Protein AF-A0A2W6A0X2-F1 (afdb_monomer_lite)

Sequence (98 aa):
MRERLSHAGDRVAALKADLKITEAQMPAWNKFADALLAAAKSMEESMEGMHKQMMQSGAAASLPEKLEHHAKMAAGHLASLQAIKAALAPLYASFSPG

pLDDT: mean 89.28, std 10.14, range [56.41, 98.19]

Radius of gyration: 17.43 Å; chains: 1; bounding box: 34×17×59 Å

Structure (mmCIF, N/CA/C/O backbone):
data_AF-A0A2W6A0X2-F1
#
_entry.id   AF-A0A2W6A0X2-F1
#
loop_
_atom_site.group_PDB
_atom_site.id
_atom_site.type_symbol
_atom_site.label_atom_id
_atom_site.label_alt_id
_atom_site.label_comp_id
_atom_site.label_asym_id
_atom_site.label_entity_id
_atom_site.label_seq_id
_atom_site.pdbx_PDB_ins_code
_atom_site.Cartn_x
_atom_site.Cartn_y
_atom_site.Cartn_z
_atom_site.occupancy
_atom_site.B_iso_or_equiv
_atom_site.auth_seq_id
_atom_site.auth_comp_id
_atom_site.auth_asym_id
_atom_site.auth_atom_id
_atom_site.pdbx_PDB_model_num
ATOM 1 N N . MET A 1 1 ? -8.645 -0.857 -16.519 1.00 56.47 1 MET A N 1
ATOM 2 C CA . MET A 1 1 ? -8.642 0.452 -15.839 1.00 56.47 1 MET A CA 1
ATOM 3 C C . MET A 1 1 ? -9.349 0.281 -14.494 1.00 56.47 1 MET A C 1
ATOM 5 O O . MET A 1 1 ? -8.776 -0.368 -13.639 1.00 56.47 1 MET A O 1
ATOM 9 N N . ARG A 1 2 ? -10.649 0.584 -14.357 1.00 62.25 2 ARG A N 1
ATOM 10 C CA . ARG A 1 2 ? -11.422 0.467 -13.096 1.00 62.25 2 ARG A CA 1
ATOM 11 C C . ARG A 1 2 ? -11.396 -0.896 -12.396 1.00 62.25 2 ARG A C 1
ATOM 13 O O . ARG A 1 2 ? -11.609 -0.954 -11.195 1.00 62.25 2 ARG A O 1
ATOM 20 N N . GLU A 1 3 ? -11.137 -1.971 -13.130 1.00 68.25 3 GLU A N 1
ATOM 21 C CA . GLU A 1 3 ? -11.186 -3.331 -12.601 1.00 68.25 3 GLU A CA 1
ATOM 22 C C . GLU A 1 3 ? -10.164 -3.587 -11.484 1.00 68.25 3 GLU A C 1
ATOM 24 O O . GLU A 1 3 ? -10.516 -4.183 -10.480 1.00 68.25 3 GLU A O 1
ATOM 29 N N . ARG A 1 4 ? -8.918 -3.098 -11.585 1.00 71.00 4 ARG A N 1
ATOM 30 C CA . ARG A 1 4 ? -7.893 -3.375 -10.556 1.00 71.00 4 ARG A CA 1
ATOM 31 C C . ARG A 1 4 ? -8.094 -2.569 -9.283 1.00 71.00 4 ARG A C 1
ATOM 33 O O . ARG A 1 4 ? -7.912 -3.110 -8.198 1.00 71.00 4 ARG A O 1
ATOM 40 N N . LEU A 1 5 ? -8.492 -1.305 -9.412 1.00 76.44 5 LEU A N 1
ATOM 41 C CA . LEU A 1 5 ? -8.924 -0.496 -8.274 1.00 76.44 5 LEU A CA 1
ATOM 42 C C . LEU A 1 5 ? -10.200 -1.052 -7.634 1.00 76.44 5 LEU A C 1
ATOM 44 O O . LEU A 1 5 ? -10.295 -1.052 -6.411 1.00 76.44 5 LEU A O 1
ATOM 48 N N . SER A 1 6 ? -11.135 -1.580 -8.434 1.00 79.19 6 SER A N 1
ATOM 49 C CA . SER A 1 6 ? -12.308 -2.307 -7.931 1.00 79.19 6 SER A CA 1
ATOM 50 C C . SER A 1 6 ? -11.878 -3.540 -7.141 1.00 79.19 6 SER A C 1
ATOM 52 O O . SER A 1 6 ? -12.210 -3.641 -5.968 1.00 79.19 6 SER A O 1
ATOM 54 N N . HIS A 1 7 ? -11.034 -4.401 -7.720 1.00 86.69 7 HIS A N 1
ATOM 55 C CA . HIS A 1 7 ? -10.492 -5.587 -7.046 1.00 86.69 7 HIS A CA 1
ATOM 56 C C . HIS A 1 7 ? -9.731 -5.229 -5.762 1.00 86.69 7 HIS A C 1
ATOM 58 O O . HIS A 1 7 ? -9.815 -5.949 -4.769 1.00 86.69 7 HIS A O 1
ATOM 64 N N . ALA A 1 8 ? -8.997 -4.110 -5.746 1.00 89.88 8 ALA A N 1
ATOM 65 C CA . ALA A 1 8 ? -8.325 -3.617 -4.546 1.00 89.88 8 ALA A CA 1
ATOM 66 C C . ALA A 1 8 ? -9.329 -3.154 -3.477 1.00 89.88 8 ALA A C 1
ATOM 68 O O . ALA A 1 8 ? -9.159 -3.489 -2.307 1.00 89.88 8 ALA A O 1
ATOM 69 N N . GLY A 1 9 ? -10.388 -2.441 -3.869 1.00 92.44 9 GLY A N 1
ATOM 70 C CA . GLY A 1 9 ? -11.493 -2.062 -2.986 1.00 92.44 9 GLY A CA 1
ATOM 71 C C . GLY A 1 9 ? -12.207 -3.274 -2.389 1.00 92.44 9 GLY A C 1
ATOM 72 O O . GLY A 1 9 ? -12.371 -3.348 -1.172 1.00 92.44 9 GLY A O 1
ATOM 73 N N . ASP A 1 10 ? -12.535 -4.263 -3.220 1.00 94.56 10 ASP A N 1
ATOM 74 C CA . ASP A 1 10 ? -13.165 -5.518 -2.801 1.00 94.56 10 ASP A CA 1
ATOM 75 C C . ASP A 1 10 ? -12.264 -6.288 -1.830 1.00 94.56 10 ASP A C 1
ATOM 77 O O . ASP A 1 10 ? -12.713 -6.777 -0.792 1.00 94.56 10 ASP A O 1
ATOM 81 N N . ARG A 1 11 ? -10.954 -6.331 -2.107 1.00 94.62 11 ARG A N 1
ATOM 82 C CA . ARG A 1 11 ? -9.974 -6.963 -1.218 1.00 94.62 11 ARG A CA 1
ATOM 83 C C . ARG A 1 11 ? -9.855 -6.239 0.120 1.00 94.62 11 ARG A C 1
ATOM 85 O O . ARG A 1 11 ? -9.757 -6.903 1.149 1.00 94.62 11 ARG A O 1
ATOM 92 N N . VAL A 1 12 ? -9.856 -4.907 0.121 1.00 96.50 12 VAL A N 1
ATOM 93 C CA . VAL A 1 12 ? -9.841 -4.095 1.346 1.00 96.50 12 VAL A CA 1
ATOM 94 C C . VAL A 1 12 ? -11.114 -4.343 2.160 1.00 96.50 12 VAL A C 1
ATOM 96 O O . VAL A 1 12 ? -11.026 -4.567 3.365 1.00 96.50 12 VAL A O 1
ATOM 99 N N . ALA A 1 13 ? -12.286 -4.379 1.522 1.00 96.31 13 ALA A N 1
ATOM 100 C CA . ALA A 1 13 ? -13.551 -4.673 2.192 1.00 96.31 13 ALA A CA 1
ATOM 101 C C . ALA A 1 13 ? -13.575 -6.086 2.803 1.00 96.31 13 ALA A C 1
ATOM 103 O O . ALA A 1 13 ? -13.956 -6.239 3.964 1.00 96.31 13 ALA A O 1
ATOM 104 N N . ALA A 1 14 ? -13.105 -7.095 2.063 1.00 96.31 14 ALA A N 1
ATOM 105 C CA . ALA A 1 14 ? -12.977 -8.464 2.559 1.00 96.31 14 ALA A CA 1
ATOM 106 C C . ALA A 1 14 ? -12.026 -8.545 3.765 1.00 96.31 14 ALA A C 1
ATOM 108 O O . ALA A 1 14 ? -12.402 -9.064 4.811 1.00 96.31 14 ALA A O 1
ATOM 109 N N . LEU A 1 15 ? -10.839 -7.931 3.673 1.00 96.69 15 LEU A N 1
ATOM 110 C CA . LEU A 1 15 ? -9.876 -7.885 4.779 1.00 96.69 15 LEU A CA 1
ATOM 111 C C . LEU A 1 15 ?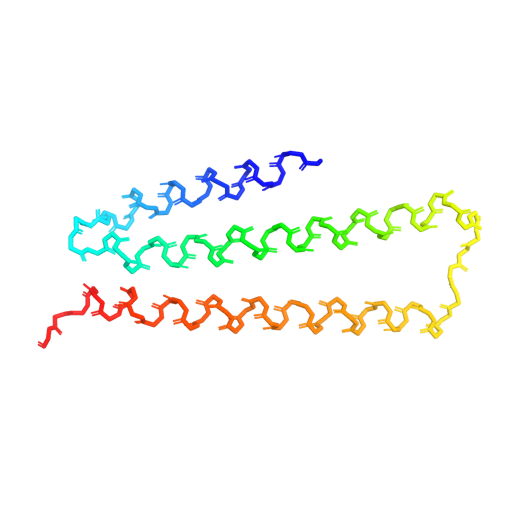 -10.455 -7.217 6.032 1.00 96.69 15 LEU A C 1
ATOM 113 O O . LEU A 1 15 ? -10.196 -7.678 7.141 1.00 96.69 15 LEU A O 1
ATOM 117 N N . LYS A 1 16 ? 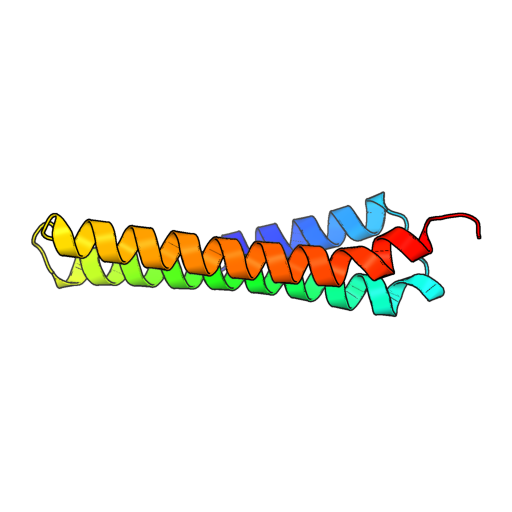-11.258 -6.157 5.874 1.00 97.31 16 LYS A N 1
ATOM 118 C CA . LYS A 1 16 ? -11.940 -5.508 7.003 1.00 97.31 16 LYS A CA 1
ATOM 119 C C . LYS A 1 16 ? -12.845 -6.487 7.750 1.00 97.31 16 LYS A C 1
ATOM 1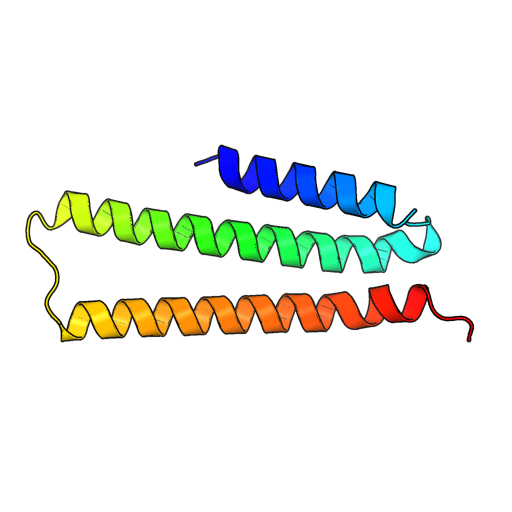21 O O . LYS A 1 16 ? -12.859 -6.496 8.981 1.00 97.31 16 LYS A O 1
ATOM 126 N N . ALA A 1 17 ? -13.618 -7.268 6.994 1.00 97.31 17 ALA A N 1
ATOM 127 C CA . ALA A 1 17 ? -14.551 -8.247 7.532 1.00 97.31 17 ALA A CA 1
ATOM 128 C C . ALA A 1 17 ? -13.807 -9.410 8.204 1.00 97.31 17 ALA A C 1
ATOM 130 O O . ALA A 1 17 ? -14.122 -9.751 9.345 1.00 97.31 17 ALA A O 1
ATOM 131 N N . ASP A 1 18 ? -12.775 -9.947 7.548 1.00 96.75 18 ASP A N 1
ATOM 132 C CA . ASP A 1 18 ? -11.963 -11.057 8.057 1.00 96.75 18 ASP A CA 1
ATOM 133 C C . ASP A 1 18 ? -11.255 -10.697 9.372 1.00 96.75 18 ASP A C 1
ATOM 135 O O . ASP A 1 18 ? -11.239 -11.488 10.317 1.00 96.75 18 ASP A O 1
ATOM 139 N N . LEU A 1 19 ? -10.716 -9.476 9.464 1.00 96.06 19 LEU A N 1
ATOM 140 C CA . LEU A 1 19 ? -10.041 -8.967 10.662 1.00 96.06 19 LEU A CA 1
ATOM 141 C C . LEU A 1 19 ? -11.004 -8.520 11.770 1.00 96.06 19 LEU A C 1
ATOM 143 O O . LEU A 1 19 ? -10.546 -8.189 12.862 1.00 96.06 19 LEU A O 1
ATOM 147 N N . LYS A 1 20 ? -12.318 -8.496 11.505 1.00 96.88 20 LYS A N 1
ATOM 148 C CA . LYS A 1 20 ? -13.359 -8.046 12.446 1.00 96.88 20 LYS A CA 1
ATOM 149 C C . LYS A 1 20 ? -13.041 -6.679 13.063 1.00 96.88 20 LYS A C 1
ATOM 151 O O . LYS A 1 20 ? -13.127 -6.500 14.277 1.00 96.88 20 LYS A O 1
ATOM 156 N N . ILE A 1 21 ? -12.664 -5.723 12.211 1.00 97.69 21 ILE A N 1
ATOM 157 C CA . ILE A 1 21 ? -12.290 -4.366 12.630 1.00 97.69 21 ILE A CA 1
ATOM 158 C C . ILE A 1 21 ? -13.395 -3.741 13.487 1.00 97.69 21 ILE A C 1
ATOM 160 O O . ILE A 1 21 ? -14.536 -3.601 13.044 1.00 97.69 21 ILE A O 1
ATOM 164 N N . THR A 1 22 ? -13.035 -3.335 14.703 1.00 97.00 22 THR A N 1
ATOM 165 C CA . THR A 1 22 ? -13.940 -2.672 15.654 1.00 97.00 22 THR A CA 1
ATOM 166 C C . THR A 1 22 ? -14.018 -1.162 15.418 1.00 97.00 22 THR A C 1
ATOM 168 O O . THR A 1 22 ? -13.158 -0.578 14.755 1.00 97.00 22 THR A O 1
ATOM 171 N N . GLU A 1 23 ? -15.006 -0.490 16.018 1.00 96.25 23 GLU A N 1
ATOM 172 C CA . GLU A 1 23 ? -15.115 0.978 15.968 1.00 96.25 23 GLU A CA 1
ATOM 173 C C . GLU A 1 23 ? -13.866 1.681 16.522 1.00 96.25 23 GLU A C 1
ATOM 175 O O . GLU A 1 23 ? -13.406 2.664 15.946 1.00 96.25 23 GLU A O 1
ATOM 180 N N . ALA A 1 24 ? -13.254 1.134 17.578 1.00 94.94 24 ALA A N 1
ATOM 181 C CA . ALA A 1 24 ? -12.015 1.664 18.146 1.00 94.94 24 ALA A CA 1
ATOM 182 C C . ALA A 1 24 ? -10.817 1.542 17.182 1.00 94.94 24 ALA A C 1
ATOM 184 O O . ALA A 1 24 ? -9.909 2.371 17.203 1.00 94.94 24 ALA A O 1
ATOM 185 N N . GLN A 1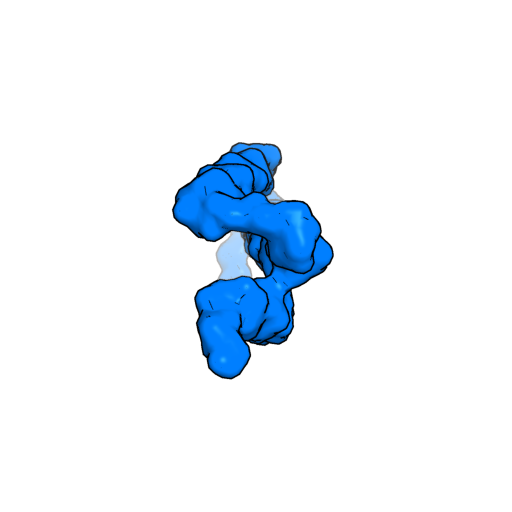 25 ? -10.821 0.530 16.311 1.00 97.31 25 GLN A N 1
ATOM 186 C CA . GLN A 1 25 ? -9.758 0.273 15.335 1.00 97.31 25 GLN A CA 1
ATOM 187 C C . GLN A 1 25 ? -9.980 1.003 14.002 1.00 97.31 25 GLN A C 1
ATOM 189 O O . GLN A 1 25 ? -9.036 1.144 13.222 1.00 97.31 25 GLN A O 1
ATOM 194 N N . MET A 1 26 ? -11.191 1.511 13.737 1.00 97.44 26 MET A N 1
ATOM 195 C CA . MET A 1 26 ? -11.557 2.182 12.481 1.00 97.44 26 MET A CA 1
ATOM 196 C C . MET A 1 26 ? -10.580 3.285 12.038 1.00 97.44 26 MET A C 1
ATOM 198 O O . MET A 1 26 ? -10.230 3.306 10.856 1.00 97.44 26 MET A O 1
ATOM 202 N N . PRO A 1 27 ? -10.079 4.176 12.919 1.00 97.31 27 PRO A N 1
ATOM 203 C CA . PRO A 1 27 ? -9.122 5.200 12.502 1.00 97.31 27 PRO A CA 1
ATOM 204 C C . PRO A 1 27 ? -7.795 4.620 11.992 1.00 97.31 27 PRO A C 1
ATOM 206 O O . PRO A 1 27 ? -7.223 5.138 11.033 1.00 97.31 27 PRO A O 1
ATOM 209 N N . ALA A 1 28 ? -7.298 3.547 12.618 1.00 96.81 28 ALA A N 1
ATOM 210 C CA . ALA A 1 28 ? -6.075 2.867 12.190 1.00 96.81 28 ALA A CA 1
ATOM 211 C C . ALA A 1 28 ? -6.312 2.044 10.915 1.00 96.81 28 ALA A C 1
ATOM 213 O O . ALA A 1 28 ? -5.490 2.067 10.000 1.00 96.81 28 ALA A O 1
ATOM 214 N N . TRP A 1 29 ? -7.472 1.389 10.825 1.00 98.19 29 TRP A N 1
ATOM 215 C CA . TRP A 1 29 ? -7.907 0.664 9.638 1.00 98.19 29 TRP A CA 1
ATOM 216 C C . TRP A 1 29 ? -7.993 1.566 8.405 1.00 98.19 29 TRP A C 1
ATOM 218 O O . TRP A 1 29 ? -7.437 1.218 7.369 1.00 98.19 29 TRP A O 1
ATOM 228 N N . ASN A 1 30 ? -8.637 2.733 8.510 1.00 97.88 30 ASN A N 1
ATOM 229 C CA . ASN A 1 30 ? -8.806 3.642 7.374 1.00 97.88 30 ASN A CA 1
ATOM 230 C C . ASN A 1 30 ? -7.451 4.079 6.802 1.00 97.88 30 ASN A C 1
ATOM 232 O O . ASN A 1 30 ? -7.246 3.993 5.598 1.00 97.88 30 ASN A O 1
ATOM 236 N N . LYS A 1 31 ? -6.481 4.429 7.659 1.00 97.69 31 LYS A N 1
ATOM 237 C CA . LYS A 1 31 ? -5.118 4.778 7.214 1.00 97.69 31 LYS A CA 1
ATOM 238 C C . LYS A 1 31 ? -4.438 3.634 6.459 1.00 97.69 31 LYS A C 1
ATOM 240 O O . LYS A 1 31 ? -3.753 3.868 5.467 1.00 97.69 31 LYS A O 1
ATOM 245 N N . PHE A 1 32 ? -4.608 2.403 6.934 1.00 97.94 32 PHE A N 1
ATOM 246 C CA . PHE A 1 32 ? -4.065 1.218 6.274 1.00 97.94 32 PHE A CA 1
ATOM 247 C C . PHE A 1 32 ? -4.761 0.930 4.934 1.00 97.94 32 PHE A C 1
ATOM 249 O O . PHE A 1 32 ? -4.089 0.686 3.932 1.00 97.94 32 PHE A O 1
ATOM 256 N N . ALA A 1 33 ? -6.092 1.015 4.897 1.00 97.69 33 ALA A N 1
ATOM 257 C CA . ALA A 1 33 ? -6.896 0.855 3.691 1.00 97.69 33 ALA A CA 1
ATOM 258 C C . ALA A 1 33 ? -6.531 1.894 2.619 1.00 97.69 33 ALA A C 1
ATOM 260 O O . ALA A 1 33 ? -6.307 1.532 1.463 1.00 97.69 33 ALA A O 1
ATOM 261 N N . ASP A 1 34 ? -6.386 3.160 3.010 1.00 97.44 34 ASP A N 1
ATOM 262 C CA . ASP A 1 34 ? -5.985 4.246 2.116 1.00 97.44 34 ASP A CA 1
ATOM 263 C C . ASP A 1 34 ? -4.600 3.987 1.508 1.00 97.44 34 ASP A C 1
ATOM 265 O O . ASP A 1 34 ? -4.406 4.176 0.307 1.00 97.44 34 ASP A O 1
ATOM 269 N N . ALA A 1 35 ? -3.645 3.485 2.302 1.00 97.06 35 ALA A N 1
ATOM 270 C CA . ALA A 1 35 ? -2.313 3.131 1.810 1.00 97.06 35 ALA A CA 1
ATOM 271 C C . ALA A 1 35 ? -2.350 1.989 0.775 1.00 97.06 35 ALA A C 1
ATOM 273 O O . ALA A 1 35 ? -1.644 2.054 -0.234 1.00 97.06 35 ALA A O 1
ATOM 274 N N . LEU A 1 36 ? -3.192 0.967 0.980 1.00 95.69 36 LEU A N 1
ATOM 275 C CA . LEU A 1 36 ? -3.381 -0.123 0.014 1.00 95.69 36 LEU A CA 1
ATOM 276 C C . LEU A 1 36 ? -4.011 0.369 -1.295 1.00 95.69 36 LEU A C 1
ATOM 278 O O . LEU A 1 36 ? -3.544 0.015 -2.380 1.00 95.69 36 LEU A O 1
ATOM 282 N N . LEU A 1 37 ? -5.047 1.206 -1.205 1.00 95.62 37 LEU A N 1
ATOM 283 C CA . LEU A 1 37 ? -5.723 1.766 -2.377 1.00 95.62 37 LEU A CA 1
ATOM 284 C C . LEU A 1 37 ? -4.808 2.718 -3.158 1.00 95.62 37 LEU A C 1
ATOM 286 O O . LEU A 1 37 ? -4.770 2.662 -4.388 1.00 95.62 37 LEU A O 1
ATOM 290 N N . ALA A 1 38 ? -4.025 3.547 -2.465 1.00 95.12 38 ALA A N 1
ATOM 291 C CA . ALA A 1 38 ? -3.041 4.428 -3.088 1.00 95.12 38 ALA A CA 1
ATOM 292 C C . ALA A 1 38 ? -1.947 3.637 -3.823 1.00 95.12 38 ALA A C 1
ATOM 294 O O . ALA A 1 38 ? -1.593 3.982 -4.953 1.00 95.12 38 ALA A O 1
ATOM 295 N N . ALA A 1 39 ? -1.456 2.544 -3.230 1.00 93.25 39 ALA A N 1
ATOM 296 C CA . ALA A 1 39 ? -0.492 1.657 -3.878 1.00 93.25 39 ALA A CA 1
ATOM 297 C C . ALA A 1 39 ? -1.074 0.999 -5.144 1.00 93.25 39 ALA A C 1
ATOM 299 O O . ALA A 1 39 ? -0.419 0.980 -6.189 1.00 93.25 39 ALA A O 1
ATOM 300 N N . ALA A 1 40 ? -2.321 0.516 -5.084 1.00 92.44 40 ALA A N 1
ATOM 301 C CA . ALA A 1 40 ? -3.012 -0.049 -6.245 1.00 92.44 40 ALA A CA 1
ATOM 302 C C . ALA A 1 40 ? -3.180 0.985 -7.371 1.00 92.44 40 ALA A C 1
ATOM 304 O O . ALA A 1 40 ? -2.907 0.683 -8.535 1.00 92.44 40 ALA A O 1
ATOM 305 N N . LYS A 1 41 ? -3.551 2.223 -7.019 1.00 92.00 41 LYS A N 1
ATOM 306 C CA . LYS A 1 41 ? -3.668 3.341 -7.963 1.00 92.00 41 LYS A CA 1
ATOM 307 C C . LYS A 1 41 ? -2.337 3.669 -8.635 1.00 92.00 41 LYS A C 1
ATOM 309 O O . LYS A 1 41 ? -2.283 3.770 -9.856 1.00 92.00 41 LYS A O 1
ATOM 314 N N . SER A 1 42 ? -1.259 3.776 -7.859 1.00 90.44 42 SER A N 1
ATOM 315 C CA . SER A 1 42 ? 0.074 4.086 -8.388 1.00 90.44 42 SER A CA 1
ATOM 316 C C . SER A 1 42 ? 0.569 3.020 -9.372 1.00 90.44 42 SER A C 1
ATOM 318 O O . SER A 1 42 ? 1.146 3.345 -10.415 1.00 90.44 42 SER A O 1
ATOM 320 N N . MET A 1 43 ? 0.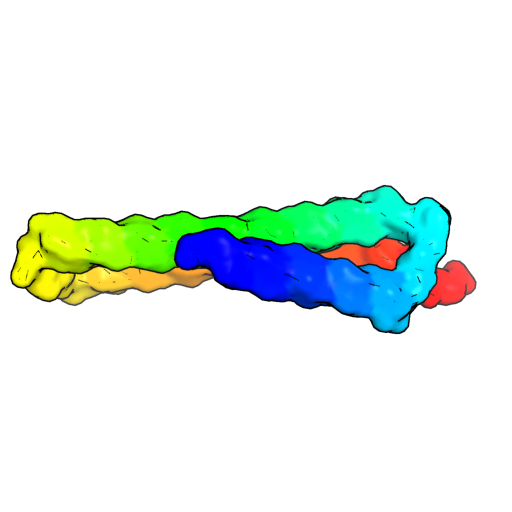296 1.742 -9.086 1.00 87.50 43 MET A N 1
ATOM 321 C CA . MET A 1 43 ? 0.628 0.642 -9.992 1.00 87.50 43 MET A CA 1
ATOM 322 C C . MET A 1 43 ? -0.187 0.705 -11.292 1.00 87.50 43 MET A C 1
ATOM 324 O O . MET A 1 43 ? 0.355 0.444 -12.367 1.00 87.50 43 MET A O 1
ATOM 328 N N . GLU A 1 44 ? -1.470 1.063 -11.215 1.00 89.06 44 GLU A N 1
ATOM 329 C CA . GLU A 1 44 ? -2.320 1.243 -12.395 1.00 89.06 44 GLU A CA 1
ATOM 330 C C . GLU A 1 44 ? -1.835 2.394 -13.283 1.00 89.06 44 GLU A C 1
ATOM 332 O O . GLU A 1 44 ? -1.608 2.175 -14.473 1.00 89.06 44 GLU A O 1
ATOM 337 N N . GLU A 1 45 ? -1.604 3.578 -12.710 1.00 88.44 45 GLU A N 1
ATOM 338 C CA . GLU A 1 45 ? -1.113 4.762 -13.434 1.00 88.44 45 GLU A CA 1
ATOM 339 C C . GLU A 1 45 ? 0.229 4.484 -14.121 1.00 88.44 45 GLU A C 1
ATOM 341 O O . GLU A 1 45 ? 0.455 4.858 -15.273 1.00 88.44 45 GLU A O 1
ATOM 346 N N . SER A 1 46 ? 1.109 3.759 -13.432 1.00 86.12 46 SER A N 1
ATOM 347 C CA . SER A 1 46 ? 2.398 3.343 -13.972 1.00 86.12 46 SER A CA 1
ATOM 348 C C . SER A 1 46 ? 2.266 2.413 -15.183 1.00 86.12 46 SER A C 1
ATOM 350 O O . SER A 1 46 ? 2.938 2.607 -16.201 1.00 86.12 46 SER A O 1
ATOM 352 N N . MET A 1 47 ? 1.381 1.415 -15.105 1.00 84.56 47 MET A N 1
ATOM 353 C CA . MET A 1 47 ? 1.127 0.506 -16.226 1.00 84.56 47 MET A CA 1
ATOM 354 C C . MET A 1 47 ? 0.423 1.201 -17.391 1.00 84.56 47 MET A C 1
ATOM 356 O O . MET A 1 47 ? 0.718 0.901 -18.547 1.00 84.56 47 MET A O 1
ATOM 360 N N . GLU A 1 48 ? -0.470 2.148 -17.109 1.00 86.12 48 GLU A N 1
ATOM 361 C CA . GLU A 1 48 ? -1.108 2.967 -18.136 1.00 86.12 48 GLU A CA 1
ATOM 362 C C . GLU A 1 48 ? -0.088 3.826 -18.881 1.00 86.12 48 GLU A C 1
ATOM 364 O O . GLU A 1 48 ? -0.096 3.863 -20.112 1.00 86.12 48 GLU A O 1
ATOM 369 N N . GLY A 1 49 ? 0.818 4.479 -18.147 1.00 83.00 49 GLY A N 1
ATOM 370 C CA . GLY A 1 49 ? 1.898 5.272 -18.728 1.00 83.00 49 GLY A CA 1
ATOM 371 C C . GLY A 1 49 ? 2.777 4.436 -19.657 1.00 83.00 49 GLY A C 1
ATOM 372 O O . GLY A 1 49 ? 3.048 4.847 -20.784 1.00 83.00 49 GLY A O 1
ATOM 373 N N . MET A 1 50 ? 3.143 3.222 -19.231 1.00 80.69 50 MET A N 1
ATOM 374 C CA . MET A 1 50 ? 3.901 2.287 -20.066 1.00 80.69 50 MET A CA 1
ATOM 375 C C . MET A 1 50 ? 3.119 1.875 -21.323 1.00 80.69 50 MET A C 1
ATOM 377 O O . MET A 1 50 ? 3.675 1.871 -22.422 1.00 80.69 50 MET A O 1
ATOM 381 N N . HIS A 1 51 ? 1.828 1.558 -21.187 1.00 83.25 51 HIS A N 1
ATOM 382 C CA . HIS A 1 51 ? 0.988 1.171 -22.320 1.00 83.25 51 HIS A CA 1
ATOM 383 C C . HIS A 1 51 ? 0.829 2.313 -23.336 1.00 83.25 51 HIS A C 1
ATOM 385 O O . HIS A 1 51 ? 0.994 2.096 -24.537 1.00 83.25 51 HIS A O 1
ATOM 391 N N . LYS A 1 52 ? 0.579 3.540 -22.863 1.00 82.94 52 LYS A N 1
ATOM 392 C CA . LYS A 1 52 ? 0.500 4.744 -23.704 1.00 82.94 52 LYS A CA 1
ATOM 393 C C . LYS A 1 52 ? 1.812 5.011 -24.432 1.00 82.94 52 LYS A C 1
ATOM 395 O O . LYS A 1 52 ? 1.783 5.250 -25.636 1.00 82.94 52 LYS A O 1
ATOM 400 N N . GLN A 1 53 ? 2.944 4.907 -23.736 1.00 78.50 53 GLN A N 1
ATOM 401 C CA . GLN A 1 53 ? 4.259 5.080 -24.349 1.00 78.50 53 GLN A CA 1
ATOM 402 C C . GLN A 1 53 ? 4.498 4.042 -25.456 1.00 78.50 53 GLN A C 1
ATOM 404 O O . GLN A 1 53 ? 4.877 4.407 -26.562 1.00 78.50 53 GLN A O 1
ATOM 409 N N . MET A 1 54 ? 4.182 2.765 -25.215 1.00 78.69 54 MET A N 1
ATOM 410 C CA . MET A 1 54 ? 4.302 1.715 -26.238 1.00 78.69 54 MET A CA 1
ATOM 411 C C . MET A 1 54 ? 3.405 1.957 -27.462 1.00 78.69 54 MET A C 1
ATOM 413 O O . MET A 1 54 ? 3.835 1.704 -28.584 1.00 78.69 54 MET A O 1
ATOM 417 N N . MET A 1 55 ? 2.182 2.461 -27.268 1.00 82.38 55 MET A N 1
ATOM 418 C CA . MET A 1 55 ? 1.276 2.801 -28.374 1.00 82.38 55 MET A CA 1
ATOM 419 C C . MET A 1 55 ? 1.745 4.024 -29.178 1.00 82.38 55 MET A C 1
ATOM 421 O O . MET A 1 55 ? 1.544 4.066 -30.387 1.00 82.38 55 MET A O 1
ATOM 425 N N . GLN A 1 56 ? 2.360 5.017 -28.528 1.00 78.81 56 GLN A N 1
ATOM 426 C CA . GLN A 1 56 ? 2.801 6.261 -29.172 1.00 78.81 56 GLN A CA 1
ATOM 427 C C . GLN A 1 56 ? 4.146 6.129 -29.891 1.00 78.81 56 GLN A C 1
ATOM 429 O O . GLN A 1 56 ? 4.334 6.729 -30.946 1.00 78.81 56 GLN A O 1
ATOM 434 N N . SER A 1 57 ? 5.091 5.374 -29.328 1.00 71.06 57 SER A N 1
ATOM 435 C CA . SER A 1 57 ? 6.459 5.325 -29.848 1.00 71.06 57 SER A CA 1
ATOM 436 C C . SER A 1 57 ? 6.608 4.442 -31.087 1.00 71.06 57 SER A C 1
ATOM 438 O O . SER A 1 57 ? 7.544 4.658 -31.850 1.00 71.06 57 SER A O 1
ATOM 440 N N . GLY A 1 58 ? 5.747 3.432 -31.289 1.00 63.66 58 GLY A N 1
ATOM 441 C CA . GLY A 1 58 ? 5.804 2.484 -32.421 1.00 63.66 58 GLY A CA 1
ATOM 442 C C . GLY A 1 58 ? 7.083 1.624 -32.517 1.00 63.66 58 GLY A C 1
ATOM 443 O O . GLY A 1 58 ? 7.100 0.616 -33.218 1.00 63.66 58 GLY A O 1
ATOM 444 N N . ALA A 1 59 ? 8.138 1.992 -31.787 1.00 65.69 59 ALA A N 1
ATOM 445 C CA . ALA A 1 59 ? 9.448 1.370 -31.720 1.00 65.69 59 ALA A CA 1
ATOM 446 C C . ALA A 1 59 ? 9.741 0.890 -30.291 1.00 65.69 59 ALA A C 1
ATOM 448 O O . ALA A 1 59 ? 9.321 1.498 -29.304 1.00 65.69 59 ALA A O 1
ATOM 449 N N . ALA A 1 60 ? 10.487 -0.209 -30.174 1.00 68.88 60 ALA A N 1
ATOM 450 C CA . ALA A 1 60 ? 10.917 -0.722 -28.881 1.00 68.88 60 ALA A CA 1
ATOM 451 C C . ALA A 1 60 ? 11.900 0.257 -28.215 1.00 68.88 60 ALA A C 1
ATOM 453 O O . ALA A 1 60 ? 12.906 0.620 -28.821 1.00 68.88 60 ALA A O 1
ATOM 454 N N . ALA A 1 61 ? 11.640 0.626 -26.956 1.00 78.12 61 ALA A N 1
ATOM 455 C CA . ALA A 1 61 ? 12.536 1.472 -26.165 1.00 78.12 61 ALA A CA 1
ATOM 456 C C . ALA A 1 61 ? 13.972 0.912 -26.122 1.00 78.12 61 ALA A C 1
ATOM 458 O O . ALA A 1 61 ? 14.174 -0.316 -26.093 1.00 78.12 61 ALA A O 1
ATOM 459 N N . SER A 1 62 ? 14.962 1.808 -26.086 1.00 86.50 62 SER A N 1
ATOM 460 C CA . SER A 1 62 ? 16.371 1.432 -25.945 1.00 86.50 62 SER A CA 1
ATOM 461 C C . SER A 1 62 ? 16.636 0.761 -24.589 1.00 86.50 62 SER A C 1
ATOM 463 O O . SER A 1 62 ? 15.832 0.843 -23.657 1.00 86.50 62 SER A O 1
ATOM 465 N N . LEU A 1 63 ? 17.763 0.051 -24.461 1.00 87.75 63 LEU A N 1
ATOM 466 C CA . LEU A 1 63 ? 18.129 -0.603 -23.197 1.00 87.75 63 LEU A CA 1
ATOM 467 C C . LEU A 1 63 ? 18.270 0.384 -22.020 1.00 87.75 63 LEU A C 1
ATOM 469 O O . LEU A 1 63 ? 17.730 0.072 -20.958 1.00 87.75 63 LEU A O 1
ATOM 473 N N . PRO A 1 64 ? 18.912 1.564 -22.170 1.00 90.62 64 PRO A N 1
ATOM 474 C CA . PRO A 1 64 ? 18.974 2.551 -21.091 1.00 90.62 64 PRO A CA 1
ATOM 475 C C . PRO A 1 64 ? 17.593 3.051 -20.650 1.00 90.62 64 PRO A C 1
ATOM 477 O O . PRO A 1 64 ? 17.311 3.089 -19.457 1.00 90.62 64 PRO A O 1
ATOM 480 N N . GLU A 1 65 ? 16.702 3.361 -21.595 1.00 86.81 65 GLU A N 1
ATOM 481 C CA . GLU A 1 65 ? 15.341 3.829 -21.285 1.00 86.81 65 GLU A CA 1
ATOM 482 C C . GLU A 1 65 ? 14.513 2.758 -20.569 1.00 86.81 65 GLU A C 1
ATOM 484 O O . GLU A 1 65 ? 13.769 3.056 -19.633 1.00 86.81 65 GLU A O 1
ATOM 489 N N . LYS A 1 66 ? 14.665 1.492 -20.978 1.00 85.38 66 LYS A N 1
ATOM 490 C CA . LYS A 1 66 ? 14.054 0.357 -20.279 1.00 85.38 66 LYS A CA 1
ATOM 491 C C . LYS A 1 66 ? 14.553 0.281 -18.842 1.00 85.38 66 LYS A C 1
ATOM 493 O O . LYS A 1 66 ? 13.736 0.192 -17.930 1.00 85.38 66 LYS A O 1
ATOM 498 N N . LEU A 1 67 ? 15.868 0.334 -18.630 1.00 91.88 67 LEU A N 1
ATOM 499 C CA . LEU A 1 67 ? 16.443 0.241 -17.290 1.00 91.88 67 LEU A CA 1
ATOM 500 C C . LEU A 1 67 ? 15.959 1.380 -16.384 1.00 91.88 67 LEU A C 1
ATOM 502 O O . LEU A 1 67 ? 15.554 1.113 -15.255 1.00 91.88 67 LEU A O 1
ATOM 506 N N . GLU A 1 68 ? 15.917 2.611 -16.896 1.00 90.38 68 GLU A N 1
ATOM 507 C CA . GLU A 1 68 ? 15.401 3.773 -16.163 1.00 90.38 68 GLU A CA 1
ATOM 508 C C . GLU A 1 68 ? 13.928 3.587 -15.773 1.00 90.38 68 GLU A C 1
ATOM 510 O O . GLU A 1 68 ? 13.530 3.823 -14.630 1.00 90.38 68 GLU A O 1
ATOM 515 N N . HIS A 1 69 ? 13.109 3.075 -16.696 1.00 87.25 69 HIS A N 1
ATOM 516 C CA . HIS A 1 69 ? 11.716 2.767 -16.401 1.00 87.25 69 HIS A CA 1
ATOM 517 C C . HIS A 1 69 ? 11.586 1.709 -15.295 1.00 87.25 69 HIS A C 1
ATOM 519 O O . HIS A 1 69 ? 10.830 1.898 -14.341 1.00 87.25 69 HIS A O 1
ATOM 525 N N . HIS A 1 70 ? 12.350 0.617 -15.377 1.00 89.06 70 HIS A N 1
ATOM 526 C CA . HIS A 1 70 ? 12.369 -0.419 -14.343 1.00 89.06 70 HIS A CA 1
ATOM 527 C C . HIS A 1 70 ? 12.828 0.127 -12.981 1.00 89.06 70 HIS A C 1
ATOM 529 O O . HIS A 1 70 ? 12.219 -0.201 -11.961 1.00 89.06 70 HIS A O 1
ATOM 535 N N . ALA A 1 71 ? 13.849 0.988 -12.953 1.00 93.69 71 ALA A N 1
ATOM 536 C CA . ALA A 1 71 ? 14.326 1.629 -11.731 1.00 93.69 71 ALA A CA 1
ATOM 537 C C . ALA A 1 71 ? 13.242 2.516 -11.097 1.00 93.69 71 ALA A C 1
ATOM 539 O O . ALA A 1 71 ? 12.969 2.401 -9.900 1.00 93.69 71 ALA A O 1
ATOM 540 N N . LYS A 1 72 ? 12.547 3.329 -11.903 1.00 91.06 72 LYS A N 1
ATOM 541 C CA . LYS A 1 72 ? 11.421 4.156 -11.445 1.00 91.06 72 LYS A CA 1
ATOM 542 C C . LYS A 1 72 ? 10.278 3.312 -10.874 1.00 91.06 72 LYS A C 1
ATOM 544 O O . LYS A 1 72 ? 9.735 3.648 -9.822 1.00 91.06 72 LYS A O 1
ATOM 549 N N . MET A 1 73 ? 9.942 2.201 -11.530 1.00 90.62 73 MET A N 1
ATOM 550 C CA . MET A 1 73 ? 8.925 1.259 -11.048 1.00 90.62 73 MET A CA 1
ATOM 551 C C . MET A 1 73 ? 9.314 0.636 -9.705 1.00 90.62 73 MET A C 1
ATOM 553 O O . MET A 1 73 ? 8.493 0.584 -8.789 1.00 90.62 73 MET A O 1
ATOM 557 N N . ALA A 1 74 ? 10.569 0.205 -9.563 1.00 94.00 74 ALA A N 1
ATOM 558 C CA . ALA A 1 74 ? 11.077 -0.355 -8.315 1.00 94.00 74 ALA A CA 1
ATOM 559 C C . ALA A 1 74 ? 11.051 0.676 -7.175 1.00 94.00 74 ALA A C 1
ATOM 561 O O . ALA A 1 74 ? 10.615 0.355 -6.069 1.00 94.00 74 ALA A O 1
ATOM 562 N N . ALA A 1 75 ? 11.444 1.923 -7.451 1.00 94.88 75 ALA A N 1
ATOM 563 C CA . ALA A 1 75 ? 11.389 3.011 -6.478 1.00 94.88 75 ALA A CA 1
ATOM 564 C C . ALA A 1 75 ? 9.947 3.315 -6.030 1.00 94.88 75 ALA A C 1
ATOM 566 O O . ALA A 1 75 ? 9.685 3.422 -4.831 1.00 94.88 75 ALA A O 1
ATOM 567 N N . GLY A 1 76 ? 8.995 3.389 -6.968 1.00 93.69 76 GLY A N 1
ATOM 568 C CA . GLY A 1 76 ? 7.575 3.581 -6.652 1.00 93.69 76 GLY A CA 1
ATOM 569 C C . GLY A 1 76 ? 6.980 2.424 -5.840 1.00 93.69 76 GLY A C 1
ATOM 570 O O . GLY A 1 76 ? 6.233 2.645 -4.881 1.00 93.69 76 GLY A O 1
ATOM 571 N N . HIS A 1 77 ? 7.362 1.185 -6.164 1.00 93.00 77 HIS A N 1
ATOM 572 C CA . HIS A 1 77 ? 6.953 0.009 -5.399 1.00 93.00 77 HIS A CA 1
ATOM 573 C C . HIS A 1 77 ? 7.513 0.033 -3.971 1.00 93.00 77 HIS A C 1
ATOM 575 O O . HIS A 1 77 ? 6.769 -0.189 -3.016 1.00 93.00 77 HIS A O 1
ATOM 581 N N . LEU A 1 78 ? 8.796 0.374 -3.805 1.00 97.19 78 LEU A N 1
ATOM 582 C CA . LEU A 1 78 ? 9.420 0.514 -2.490 1.00 97.19 78 LEU A CA 1
ATOM 583 C C . LEU A 1 78 ? 8.724 1.588 -1.644 1.00 97.19 78 LEU A C 1
ATOM 585 O O . LEU A 1 78 ? 8.405 1.331 -0.483 1.00 97.19 78 LEU A O 1
ATOM 589 N N . ALA A 1 79 ? 8.440 2.757 -2.224 1.00 96.38 79 ALA A N 1
ATOM 590 C CA . ALA A 1 79 ? 7.723 3.829 -1.536 1.00 96.38 79 ALA A CA 1
ATOM 591 C C . ALA A 1 79 ? 6.325 3.376 -1.076 1.00 96.38 79 ALA A C 1
ATOM 593 O O . ALA A 1 79 ? 5.929 3.626 0.064 1.00 96.38 79 ALA A O 1
ATOM 594 N N . SER A 1 80 ? 5.608 2.633 -1.926 1.00 95.88 80 SER A N 1
ATOM 595 C CA . SER A 1 80 ? 4.303 2.057 -1.582 1.00 95.88 80 SER A CA 1
ATOM 596 C C . SER A 1 80 ? 4.402 1.067 -0.415 1.00 95.88 80 SER A C 1
ATOM 598 O O . SER A 1 80 ? 3.624 1.151 0.535 1.00 95.88 80 SER A O 1
ATOM 600 N N . LEU A 1 81 ? 5.391 0.164 -0.430 1.00 96.56 81 LEU A N 1
ATOM 601 C CA . LEU A 1 81 ? 5.619 -0.787 0.665 1.00 96.56 81 LEU A CA 1
ATOM 602 C C . LEU A 1 81 ? 5.966 -0.084 1.982 1.00 96.56 81 LEU A C 1
ATOM 604 O O . LEU A 1 81 ? 5.494 -0.496 3.042 1.00 96.56 81 LEU A O 1
ATOM 608 N N . GLN A 1 82 ? 6.764 0.983 1.931 1.00 97.81 82 GLN A N 1
ATOM 609 C CA . GLN A 1 82 ? 7.089 1.782 3.111 1.00 97.81 82 GLN A CA 1
ATOM 610 C C . GLN A 1 82 ? 5.849 2.472 3.691 1.00 97.81 82 GLN A C 1
ATOM 612 O O . GLN A 1 82 ? 5.651 2.427 4.906 1.00 97.81 82 GLN A O 1
ATOM 617 N N . ALA A 1 83 ? 4.987 3.044 2.844 1.00 96.94 83 ALA A N 1
ATOM 618 C CA . ALA A 1 83 ? 3.732 3.659 3.273 1.00 96.94 83 ALA A CA 1
ATOM 619 C C . ALA A 1 83 ? 2.780 2.634 3.914 1.00 96.94 83 ALA A C 1
ATOM 621 O O . ALA A 1 83 ? 2.262 2.871 5.006 1.00 96.94 83 ALA A O 1
ATOM 622 N N . ILE A 1 84 ? 2.616 1.462 3.288 1.00 96.75 84 ILE A N 1
ATOM 623 C CA . ILE A 1 84 ? 1.807 0.362 3.834 1.00 96.75 84 ILE A CA 1
ATOM 624 C C . ILE A 1 84 ? 2.372 -0.102 5.180 1.00 96.75 84 ILE A C 1
ATOM 626 O O . ILE A 1 84 ? 1.620 -0.234 6.143 1.00 96.75 84 ILE A O 1
ATOM 630 N N . LYS A 1 85 ? 3.692 -0.304 5.287 1.00 96.44 85 LYS A N 1
ATOM 631 C CA . LYS A 1 85 ? 4.354 -0.700 6.541 1.00 96.44 85 LYS A CA 1
ATOM 632 C C . LYS A 1 85 ? 4.107 0.318 7.657 1.00 96.44 85 LYS A C 1
ATOM 634 O O . LYS A 1 85 ? 3.797 -0.074 8.780 1.00 96.44 85 LYS A O 1
ATOM 639 N N . ALA A 1 86 ? 4.241 1.609 7.356 1.00 97.00 86 ALA A N 1
ATOM 640 C CA . ALA A 1 86 ? 4.008 2.675 8.325 1.00 97.00 86 ALA A CA 1
ATOM 641 C C . ALA A 1 86 ? 2.543 2.714 8.794 1.00 97.00 86 ALA A C 1
ATOM 643 O O . ALA A 1 86 ? 2.289 2.859 9.988 1.00 97.00 86 ALA A O 1
ATOM 644 N N . ALA A 1 87 ? 1.586 2.532 7.879 1.00 97.06 87 ALA A N 1
ATOM 645 C CA . ALA A 1 87 ? 0.161 2.495 8.201 1.00 97.06 87 ALA A CA 1
ATOM 646 C C . ALA A 1 87 ? -0.265 1.204 8.928 1.00 97.06 87 ALA A C 1
ATOM 648 O O . ALA A 1 87 ? -1.196 1.230 9.732 1.00 97.06 87 ALA A O 1
ATOM 649 N N . LEU A 1 88 ? 0.434 0.089 8.691 1.00 96.19 88 LEU A N 1
ATOM 650 C CA . LEU A 1 88 ? 0.176 -1.191 9.348 1.00 96.19 88 LEU A CA 1
ATOM 651 C C . LEU A 1 88 ? 0.564 -1.173 10.829 1.00 96.19 88 LEU A C 1
ATOM 653 O O . LEU A 1 88 ? -0.144 -1.765 11.633 1.00 96.19 88 LEU A O 1
ATOM 657 N N . ALA A 1 89 ? 1.658 -0.503 11.205 1.00 94.75 89 ALA A N 1
ATOM 658 C CA . ALA A 1 89 ? 2.159 -0.498 12.582 1.00 94.75 89 ALA A CA 1
ATOM 659 C C . ALA A 1 89 ? 1.093 -0.147 13.653 1.00 94.75 89 ALA A C 1
ATOM 661 O O . ALA A 1 89 ? 0.920 -0.941 14.581 1.00 94.75 89 ALA A O 1
ATOM 662 N N . PRO A 1 90 ? 0.334 0.967 13.549 1.00 94.69 90 PRO A N 1
ATOM 663 C CA . PRO A 1 90 ? -0.708 1.292 14.527 1.00 94.69 90 PRO A CA 1
ATOM 664 C C . PRO A 1 90 ? -1.906 0.336 14.471 1.00 94.69 90 PRO A C 1
ATOM 666 O O . PRO A 1 90 ? -2.487 0.029 15.509 1.00 94.69 90 PRO A O 1
ATOM 669 N N . LEU A 1 91 ? -2.272 -0.155 13.282 1.00 96.44 91 LEU A N 1
ATOM 670 C CA . LEU A 1 91 ? -3.349 -1.135 13.140 1.00 96.44 91 LEU A CA 1
ATOM 671 C C . LEU A 1 91 ? -2.965 -2.458 13.813 1.00 96.44 91 LEU A C 1
ATOM 673 O O . LEU A 1 91 ? -3.748 -3.002 14.582 1.00 96.44 91 LEU A O 1
ATOM 677 N N . TYR A 1 92 ? -1.747 -2.941 13.589 1.00 95.69 92 TYR A N 1
ATOM 678 C CA . TYR A 1 92 ? -1.246 -4.169 14.194 1.00 95.69 92 TYR A CA 1
ATOM 679 C C . TYR A 1 92 ? -1.178 -4.063 15.723 1.00 95.69 92 TYR A C 1
ATOM 681 O O . TYR A 1 92 ? -1.656 -4.953 16.420 1.00 95.69 92 TYR A O 1
ATOM 689 N N . ALA A 1 93 ? -0.672 -2.941 16.249 1.00 95.06 93 ALA A N 1
ATOM 690 C CA . ALA A 1 93 ? -0.626 -2.690 17.690 1.00 95.06 93 ALA A CA 1
ATOM 691 C C . ALA A 1 93 ? -2.020 -2.713 18.347 1.00 95.06 93 ALA A C 1
ATOM 693 O O . ALA A 1 93 ? -2.144 -3.126 19.494 1.00 95.06 93 ALA A O 1
ATOM 694 N N . SER A 1 94 ? -3.073 -2.331 17.615 1.00 95.12 94 SER A N 1
ATOM 695 C CA . SER A 1 94 ? -4.453 -2.342 18.119 1.00 95.12 94 SER A CA 1
ATOM 696 C C . SER A 1 94 ? -5.063 -3.740 18.312 1.00 95.12 94 SE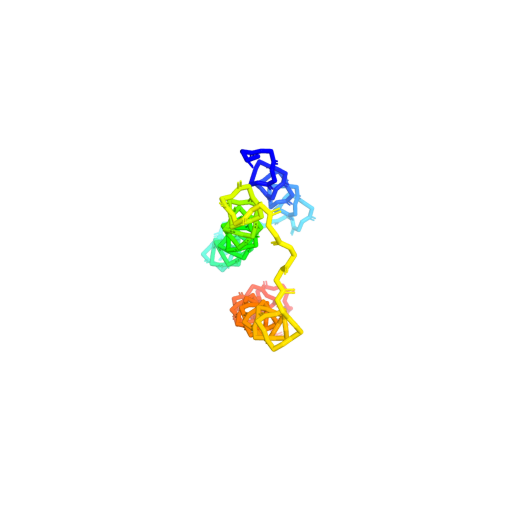R A C 1
ATOM 698 O O . SER A 1 94 ? -6.161 -3.845 18.856 1.00 95.12 94 SER A O 1
ATOM 700 N N . PHE A 1 95 ? -4.393 -4.802 17.849 1.00 92.44 95 PHE A N 1
ATOM 701 C CA . PHE A 1 95 ? -4.804 -6.194 18.070 1.00 92.44 95 PHE A CA 1
ATOM 702 C C . PHE A 1 95 ? -4.059 -6.870 19.225 1.00 92.44 95 PHE A C 1
ATOM 704 O O . PHE A 1 95 ? -4.460 -7.953 19.653 1.00 92.44 95 PHE A O 1
ATOM 711 N N . SER A 1 96 ? -2.979 -6.267 19.721 1.00 83.31 96 SER A N 1
ATOM 712 C CA . SER A 1 96 ? -2.205 -6.832 20.822 1.00 83.31 96 SER A CA 1
ATOM 713 C C . SER A 1 96 ? -2.900 -6.564 22.161 1.00 83.31 96 SER A C 1
ATOM 715 O O . SER A 1 96 ? -3.320 -5.430 22.404 1.00 83.31 96 SER A O 1
ATOM 717 N N . PRO A 1 97 ? -2.992 -7.560 23.062 1.00 62.56 97 PRO A N 1
ATOM 718 C CA . PRO A 1 97 ? -3.217 -7.285 24.475 1.00 62.56 97 PRO A CA 1
ATOM 719 C C . PRO A 1 97 ? -2.063 -6.402 24.965 1.00 62.56 97 PRO A C 1
ATOM 721 O O . PRO A 1 97 ? -0.908 -6.689 24.639 1.00 62.56 97 PRO A O 1
ATOM 724 N N . GLY A 1 98 ? -2.382 -5.309 25.660 1.00 56.41 98 GLY A N 1
ATOM 725 C CA . GLY A 1 98 ? -1.376 -4.441 26.281 1.00 56.41 98 GLY A CA 1
ATOM 726 C C . GLY A 1 98 ? -0.517 -5.170 27.306 1.00 56.41 98 GLY A C 1
ATOM 727 O O . GLY A 1 98 ? -1.004 -6.173 27.878 1.00 56.41 98 GLY A O 1
#

Secondary structure (DSSP, 8-state):
-HHHHHHHHHHHHHHHHHTT--TTTHHHHHHHHHHHHHHHHHHHHHHHHHHHHHHHH-SPPPHHHHHHHHHHHHHHHHHHHHHHHHHHHHHHHTTS--

Foldseek 3Di:
DVPQLVVLVVVLVVVCVVVVQDPVLVVLSVQLSVLSSVLSVLVVVLVVVVVVCCVPVVDDDDPVVVVVSVVVVVVSNVVSVVSNVVSVVVSVVVPDDD